Protein AF-A0A1V6HHZ8-F1 (afdb_monomer)

Nearest PDB structures (foldseek):
  6ke3-assembly4_G  TM=6.011E-01  e=6.742E+00  Homo sapiens
  3ua4-assembly1_B  TM=3.704E-01  e=5.913E+00  Caenorhabditis elegans
  7ce3-assembly1_C  TM=4.330E-01  e=9.995E+00  Homo sapiens

Sequence (117 aa):
MIGNKIYALKSYYQTVKGIIDFCNEKSIKYIILGPNRRNNSYLEPSLCKSLGLYIPSKIDKQTYVVGYEKDKTRKMNQENGIHATQDYHDLIAKKLYKTIVDNKLLRLNKCRSSYQK

Mean predicted aligned error: 8.27 Å

Radius of gyration: 17.38 Å; Cα contacts (8 Å, |Δi|>4): 91; chains: 1; bounding box: 64×27×38 Å

Structure (mmCIF, N/CA/C/O backbone):
data_AF-A0A1V6HHZ8-F1
#
_entry.id   AF-A0A1V6HHZ8-F1
#
loop_
_atom_site.group_PDB
_atom_site.id
_atom_site.type_symbol
_atom_site.label_atom_id
_atom_site.label_alt_id
_atom_site.label_comp_id
_atom_site.label_asym_id
_atom_site.label_entity_id
_atom_site.label_seq_id
_atom_site.pdbx_PDB_ins_code
_atom_site.Cartn_x
_atom_site.Cartn_y
_atom_site.Cartn_z
_atom_site.occupancy
_atom_site.B_iso_or_equiv
_atom_site.auth_seq_id
_atom_site.auth_comp_id
_atom_site.auth_asym_id
_atom_site.auth_atom_id
_atom_site.pdbx_PDB_model_num
ATOM 1 N N . MET A 1 1 ? 23.379 9.357 -6.194 1.00 53.16 1 MET A N 1
ATOM 2 C CA . MET A 1 1 ? 21.980 8.867 -6.333 1.00 53.16 1 MET A CA 1
ATOM 3 C C . MET A 1 1 ? 21.400 8.145 -5.104 1.00 53.16 1 MET A C 1
ATOM 5 O O . MET A 1 1 ? 20.184 8.170 -4.953 1.00 53.16 1 MET A O 1
ATOM 9 N N . ILE A 1 2 ? 22.200 7.535 -4.211 1.00 61.03 2 ILE A N 1
ATOM 10 C CA . ILE A 1 2 ? 21.693 6.863 -2.985 1.00 61.03 2 ILE A CA 1
ATOM 11 C C . ILE A 1 2 ? 20.960 7.841 -2.043 1.00 61.03 2 ILE A C 1
ATOM 13 O O . ILE A 1 2 ? 19.892 7.510 -1.528 1.00 61.03 2 ILE A O 1
ATOM 17 N N . GLY A 1 3 ? 21.473 9.069 -1.890 1.00 63.72 3 GLY A N 1
ATOM 18 C CA . GLY A 1 3 ? 20.837 10.121 -1.084 1.00 63.72 3 GLY A CA 1
ATOM 19 C C . GLY A 1 3 ? 19.412 10.462 -1.538 1.00 63.72 3 GLY A C 1
ATOM 20 O O . GLY A 1 3 ? 18.505 10.519 -0.711 1.00 63.72 3 GLY A O 1
ATOM 21 N N . ASN A 1 4 ? 19.181 10.562 -2.852 1.00 73.44 4 ASN A N 1
ATOM 22 C CA . ASN A 1 4 ? 17.863 10.884 -3.411 1.00 73.44 4 ASN A CA 1
ATOM 23 C C . ASN A 1 4 ? 16.835 9.780 -3.133 1.00 73.44 4 ASN A C 1
ATOM 25 O O . ASN A 1 4 ? 15.682 10.076 -2.835 1.00 73.44 4 ASN A O 1
ATOM 29 N N . LYS A 1 5 ? 17.250 8.504 -3.161 1.00 75.12 5 LYS A N 1
ATOM 30 C CA . LYS A 1 5 ? 16.372 7.375 -2.814 1.00 75.12 5 LYS A CA 1
ATOM 31 C C . LYS A 1 5 ? 15.949 7.428 -1.345 1.00 75.12 5 LYS A C 1
ATOM 33 O O . LYS A 1 5 ? 14.772 7.249 -1.042 1.00 75.12 5 LYS A O 1
ATOM 38 N N . ILE A 1 6 ? 16.895 7.663 -0.434 1.00 83.06 6 ILE A N 1
ATOM 39 C CA . ILE A 1 6 ? 16.608 7.757 1.006 1.00 83.06 6 ILE A CA 1
ATOM 40 C C . ILE A 1 6 ? 15.694 8.950 1.285 1.00 83.06 6 ILE A C 1
ATOM 42 O O . ILE A 1 6 ? 14.724 8.814 2.029 1.00 83.06 6 ILE A O 1
ATOM 46 N N . TYR A 1 7 ? 15.977 10.096 0.666 1.00 84.94 7 TYR A N 1
ATOM 47 C CA . TYR A 1 7 ? 15.145 11.286 0.783 1.00 84.94 7 TYR A CA 1
ATOM 48 C C . TYR A 1 7 ? 13.716 11.026 0.290 1.00 84.94 7 TYR A C 1
ATOM 50 O O . TYR A 1 7 ? 12.770 11.299 1.022 1.00 84.94 7 TYR A O 1
ATOM 58 N N . ALA A 1 8 ? 13.550 10.409 -0.884 1.00 81.62 8 ALA A N 1
ATOM 59 C CA . ALA A 1 8 ? 12.236 10.071 -1.431 1.00 81.62 8 ALA A CA 1
ATOM 60 C C . ALA A 1 8 ? 11.443 9.125 -0.512 1.00 81.62 8 ALA A C 1
ATOM 62 O O . ALA A 1 8 ? 10.267 9.363 -0.247 1.00 81.62 8 ALA A O 1
ATOM 63 N N . LEU A 1 9 ? 12.090 8.087 0.035 1.00 83.81 9 LEU A N 1
ATOM 64 C CA . LEU A 1 9 ? 11.456 7.171 0.992 1.00 83.81 9 LEU A CA 1
ATOM 65 C C . LEU A 1 9 ? 11.028 7.891 2.279 1.00 83.81 9 LEU A C 1
ATOM 67 O O . LEU A 1 9 ? 9.924 7.662 2.773 1.00 83.81 9 LEU A O 1
ATOM 71 N N . LYS A 1 10 ? 11.888 8.767 2.818 1.00 87.38 10 LYS A N 1
ATOM 72 C CA . LYS A 1 10 ? 11.574 9.566 4.010 1.00 87.38 10 LYS A CA 1
ATOM 73 C C . LYS A 1 10 ? 10.424 10.530 3.744 1.00 87.38 10 LYS A C 1
ATOM 75 O O . LYS A 1 10 ? 9.507 10.580 4.551 1.00 87.38 10 LYS A O 1
ATOM 80 N N . SER A 1 11 ? 10.463 11.257 2.631 1.00 88.56 11 SER A N 1
ATOM 81 C CA . SER A 1 11 ? 9.421 12.208 2.241 1.00 88.56 11 SER A CA 1
ATOM 82 C C . SER A 1 11 ? 8.069 11.506 2.103 1.00 88.56 11 SER A C 1
ATOM 84 O O . SER A 1 11 ? 7.114 11.903 2.764 1.00 88.56 11 SER A O 1
ATOM 86 N N . TYR A 1 12 ? 8.021 10.379 1.384 1.00 86.56 12 TYR A N 1
ATOM 87 C CA . TYR A 1 12 ? 6.806 9.575 1.254 1.00 86.56 12 TYR A CA 1
ATOM 88 C C . TYR A 1 12 ? 6.269 9.112 2.613 1.00 86.56 12 TYR A C 1
ATOM 90 O O . TYR A 1 12 ? 5.076 9.219 2.887 1.00 86.56 12 TYR A O 1
ATOM 98 N N . TYR A 1 13 ? 7.148 8.625 3.494 1.00 89.00 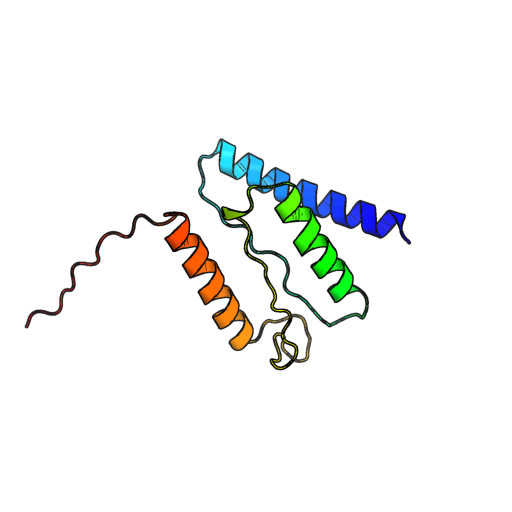13 TYR A N 1
ATOM 99 C CA . TYR A 1 13 ? 6.745 8.233 4.840 1.00 89.00 13 TYR A CA 1
ATOM 100 C C . TYR A 1 13 ? 6.193 9.403 5.654 1.00 89.00 13 TYR A C 1
ATOM 102 O O . TYR A 1 13 ? 5.180 9.226 6.318 1.00 89.00 13 TYR A O 1
ATOM 110 N N . GLN A 1 14 ? 6.813 10.583 5.597 1.00 91.62 14 GLN A N 1
ATOM 111 C CA . GLN A 1 14 ? 6.310 11.756 6.315 1.00 91.62 14 GLN A CA 1
ATOM 112 C C . GLN A 1 14 ? 4.925 12.171 5.815 1.00 91.62 14 GLN A C 1
ATOM 114 O O . GLN A 1 14 ? 4.062 12.486 6.627 1.00 91.62 14 GLN A O 1
ATOM 119 N N . THR A 1 15 ? 4.673 12.093 4.505 1.00 91.75 15 THR A N 1
ATOM 120 C CA . THR A 1 15 ? 3.337 12.332 3.945 1.00 91.75 15 THR A CA 1
ATOM 121 C C . THR A 1 15 ? 2.318 11.323 4.471 1.00 91.75 15 THR A C 1
ATOM 123 O O . THR A 1 15 ? 1.264 11.717 4.963 1.00 91.75 15 THR A O 1
ATOM 126 N N . VAL A 1 16 ? 2.635 10.024 4.418 1.00 90.69 16 VAL A N 1
ATOM 127 C CA . VAL A 1 16 ? 1.749 8.969 4.942 1.00 90.69 16 VAL A CA 1
ATOM 128 C C . VAL A 1 16 ? 1.498 9.163 6.436 1.00 90.69 16 VAL A C 1
ATOM 130 O O . VAL A 1 16 ? 0.359 9.063 6.881 1.00 90.69 16 VAL A O 1
ATOM 133 N N . LYS A 1 17 ? 2.541 9.491 7.204 1.00 92.38 17 LYS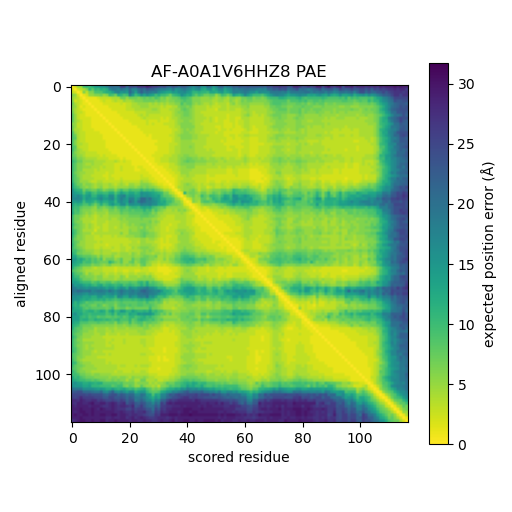 A N 1
ATOM 134 C CA . LYS A 1 17 ? 2.440 9.760 8.636 1.00 92.38 17 LYS A CA 1
ATOM 135 C C . LYS A 1 17 ? 1.529 10.954 8.922 1.00 92.38 17 LYS A C 1
ATOM 137 O O . LYS A 1 17 ? 0.655 10.829 9.764 1.00 92.38 17 LYS A O 1
ATOM 142 N N . GLY A 1 18 ? 1.669 12.063 8.195 1.00 94.25 18 GLY A N 1
ATOM 143 C CA . GLY A 1 18 ? 0.800 13.229 8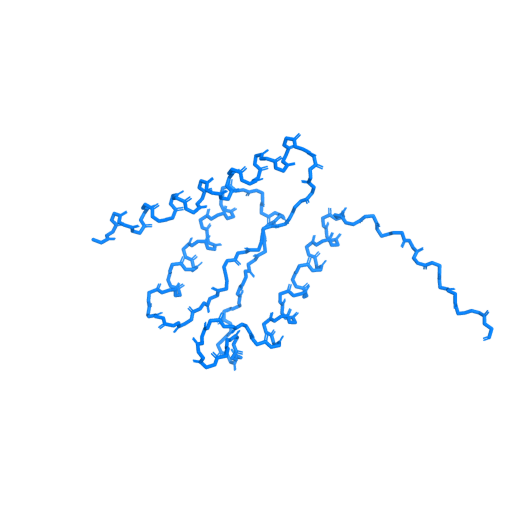.376 1.00 94.25 18 GLY A CA 1
ATOM 144 C C . GLY A 1 18 ? -0.682 12.907 8.153 1.00 94.25 18 GLY A C 1
ATOM 145 O O . GLY A 1 18 ? -1.534 13.375 8.902 1.00 94.25 18 GLY A O 1
ATOM 146 N N . ILE A 1 19 ? -0.990 12.049 7.174 1.00 93.50 19 ILE A N 1
ATOM 147 C CA . ILE A 1 19 ? -2.362 11.572 6.933 1.00 93.50 19 ILE A CA 1
ATOM 148 C C . ILE A 1 19 ? -2.840 10.672 8.081 1.00 93.50 19 ILE A C 1
ATOM 150 O O . ILE A 1 19 ? -3.963 10.832 8.548 1.00 93.50 19 ILE A O 1
ATOM 154 N N . ILE A 1 20 ? -1.996 9.748 8.555 1.00 92.38 20 ILE A N 1
ATOM 155 C CA . ILE A 1 20 ? -2.305 8.887 9.708 1.00 92.38 20 ILE A CA 1
ATOM 156 C C . ILE A 1 20 ? -2.605 9.727 10.949 1.00 92.38 20 ILE A C 1
ATOM 158 O O . ILE A 1 20 ? -3.620 9.498 11.604 1.00 92.38 20 ILE A O 1
ATOM 162 N N . ASP A 1 21 ? -1.736 10.688 11.261 1.00 94.56 21 ASP A N 1
ATOM 163 C CA . ASP A 1 21 ? -1.857 11.548 12.435 1.00 94.56 21 ASP A CA 1
ATOM 164 C C . ASP A 1 21 ? -3.174 12.336 12.370 1.00 94.56 21 ASP A C 1
ATOM 166 O O . ASP A 1 21 ? -3.941 12.327 13.333 1.00 94.56 21 ASP A O 1
ATOM 170 N N . PHE A 1 22 ? -3.505 12.900 11.202 1.00 96.25 22 PHE A N 1
ATOM 171 C CA . PHE A 1 22 ? -4.787 13.567 10.965 1.00 96.25 22 PHE A CA 1
ATOM 172 C C . PHE A 1 22 ? -5.988 12.629 11.159 1.00 96.25 22 PHE A C 1
ATOM 174 O O . PHE A 1 22 ? -6.956 12.980 11.836 1.00 96.25 22 PHE A O 1
ATOM 181 N N . CYS A 1 23 ? -5.950 11.423 10.586 1.00 93.31 23 CYS A N 1
ATOM 182 C CA . CYS A 1 23 ? -7.040 10.463 10.732 1.00 93.31 23 CYS A CA 1
ATOM 183 C C . CYS A 1 23 ? -7.226 10.029 12.191 1.00 93.31 23 CYS A C 1
ATOM 185 O O . CYS A 1 23 ? -8.362 9.958 12.655 1.00 93.31 23 CYS A O 1
ATOM 187 N N . ASN A 1 24 ? -6.136 9.787 12.921 1.00 91.50 24 ASN A N 1
ATOM 188 C CA . ASN A 1 24 ? -6.180 9.450 14.341 1.00 91.50 24 ASN A CA 1
ATOM 189 C C . ASN A 1 24 ? -6.779 10.600 15.164 1.00 91.50 24 ASN A C 1
ATOM 191 O O . ASN A 1 24 ? -7.687 10.364 15.959 1.00 91.50 24 ASN A O 1
ATOM 195 N N . GLU A 1 25 ? -6.332 11.840 14.934 1.00 96.75 25 GLU A N 1
ATOM 196 C CA . GLU A 1 25 ? -6.848 13.036 15.616 1.00 96.75 25 GLU A CA 1
ATOM 197 C C . GLU A 1 25 ? -8.359 13.201 15.400 1.00 96.75 25 GLU A C 1
ATOM 199 O O . GLU A 1 25 ? -9.106 13.503 16.329 1.00 96.75 25 GLU A O 1
ATOM 204 N N . LYS A 1 26 ? -8.834 12.957 14.174 1.00 96.44 26 LYS A N 1
ATOM 205 C CA . LYS A 1 26 ? -10.254 13.075 13.815 1.00 96.44 26 LYS A CA 1
ATOM 206 C C . LYS A 1 26 ? -11.063 11.794 14.033 1.00 96.44 26 LYS A C 1
ATOM 208 O O . LYS A 1 26 ? -12.233 11.757 13.661 1.00 96.44 26 LYS A O 1
ATOM 213 N N . SER A 1 27 ? -10.478 10.750 14.628 1.00 91.44 27 SER A N 1
ATOM 214 C CA . SER A 1 27 ? -11.124 9.438 14.815 1.00 91.44 27 SER A CA 1
ATOM 215 C C . SER A 1 27 ? -11.685 8.830 13.515 1.00 91.44 27 SER A C 1
ATOM 217 O O . SER A 1 27 ? -12.703 8.134 13.508 1.00 91.44 27 SER A O 1
ATOM 219 N N . ILE A 1 28 ? -11.015 9.087 12.392 1.00 90.50 28 ILE A N 1
ATOM 220 C CA . ILE A 1 28 ? -11.355 8.551 11.076 1.00 90.50 28 ILE A CA 1
ATOM 221 C C . ILE A 1 28 ? -10.691 7.185 10.933 1.00 90.50 28 ILE A C 1
ATOM 223 O O . ILE A 1 28 ? -9.473 7.056 11.026 1.00 90.50 28 ILE A O 1
ATOM 227 N N . LYS A 1 29 ? -11.488 6.153 10.656 1.00 89.44 29 LYS A N 1
ATOM 228 C CA . LYS A 1 29 ? -10.963 4.835 10.290 1.00 89.44 29 LYS A CA 1
ATOM 229 C C . LYS A 1 29 ? -10.345 4.887 8.895 1.00 89.44 29 LYS A C 1
ATOM 231 O O . LYS A 1 29 ? -10.959 5.420 7.974 1.00 89.44 29 LYS A O 1
ATOM 236 N N . TYR A 1 30 ? -9.182 4.273 8.723 1.00 90.25 30 TYR A N 1
ATOM 237 C CA . TYR A 1 30 ? -8.466 4.272 7.450 1.00 90.25 30 TYR A CA 1
ATOM 238 C C . TYR A 1 30 ? -7.826 2.918 7.146 1.00 90.25 30 TYR A C 1
ATOM 240 O O . TYR A 1 30 ? -7.620 2.079 8.021 1.00 90.25 30 TYR A O 1
ATOM 248 N N . ILE A 1 31 ? -7.499 2.741 5.869 1.00 92.50 31 ILE A N 1
ATOM 249 C CA . ILE A 1 31 ? -6.633 1.687 5.344 1.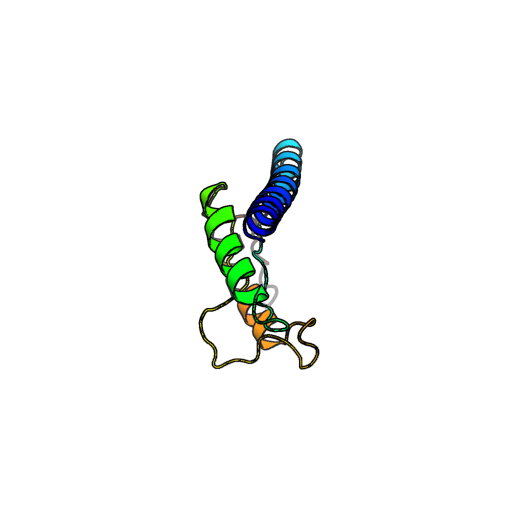00 92.50 31 ILE A CA 1
ATOM 250 C C . ILE A 1 31 ? -5.638 2.367 4.419 1.00 92.50 31 ILE A C 1
ATOM 252 O O . ILE A 1 31 ? -6.003 3.254 3.648 1.00 92.50 31 ILE A O 1
ATOM 256 N N . ILE A 1 32 ? -4.387 1.934 4.472 1.00 91.38 32 ILE A N 1
ATOM 257 C CA . ILE A 1 32 ? -3.332 2.427 3.599 1.00 91.38 32 ILE A CA 1
ATOM 258 C C . ILE A 1 32 ? -3.089 1.391 2.517 1.00 91.38 32 ILE A C 1
ATOM 260 O O . ILE A 1 32 ? -2.583 0.300 2.777 1.00 91.38 32 ILE A O 1
ATOM 264 N N . LEU A 1 33 ? -3.420 1.752 1.283 1.00 91.81 33 LEU A N 1
ATOM 265 C CA . LEU A 1 33 ? -3.037 0.9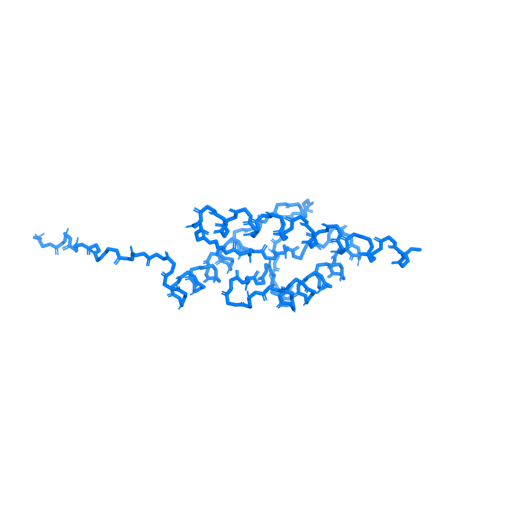85 0.110 1.00 91.81 33 LEU A CA 1
ATOM 266 C C . LEU A 1 33 ? -1.625 1.397 -0.319 1.00 91.81 33 LEU A C 1
ATOM 268 O O . LEU A 1 33 ? -1.366 2.552 -0.652 1.00 91.81 33 LEU A O 1
ATOM 272 N N . GLY A 1 34 ? -0.705 0.438 -0.307 1.00 88.75 34 GLY A N 1
ATOM 273 C CA . GLY A 1 34 ? 0.641 0.608 -0.833 1.00 88.75 34 GLY A CA 1
ATOM 274 C C . GLY A 1 34 ? 0.660 0.886 -2.340 1.00 88.75 34 GLY A C 1
ATOM 275 O O . GLY A 1 34 ? -0.340 0.690 -3.029 1.00 88.75 34 GLY A O 1
ATOM 276 N N . PRO A 1 35 ? 1.808 1.305 -2.888 1.00 84.94 35 PRO A N 1
ATOM 277 C CA . PRO A 1 35 ? 1.903 1.645 -4.300 1.00 84.94 35 PRO A CA 1
ATOM 278 C C . PRO A 1 35 ? 1.633 0.432 -5.201 1.00 84.94 35 PRO A C 1
ATOM 280 O O . PRO A 1 35 ? 2.046 -0.694 -4.897 1.00 84.94 35 PRO A O 1
ATOM 283 N N . ASN A 1 36 ? 1.007 0.690 -6.352 1.00 83.62 36 ASN A N 1
ATOM 284 C CA . ASN A 1 36 ? 1.036 -0.245 -7.471 1.00 83.62 36 ASN A CA 1
ATOM 285 C C . ASN A 1 36 ? 2.484 -0.405 -7.957 1.00 83.62 36 ASN A C 1
ATOM 287 O O . ASN A 1 36 ? 3.230 0.572 -8.041 1.00 83.62 36 ASN A O 1
ATOM 291 N N . ARG A 1 37 ? 2.875 -1.626 -8.318 1.00 76.56 37 ARG A N 1
ATOM 292 C CA . ARG A 1 37 ? 4.149 -1.890 -8.981 1.00 76.56 37 ARG A CA 1
ATOM 293 C C . ARG A 1 37 ? 4.027 -1.497 -10.453 1.00 76.56 37 ARG A C 1
ATOM 295 O O . ARG A 1 37 ? 3.801 -2.346 -11.307 1.00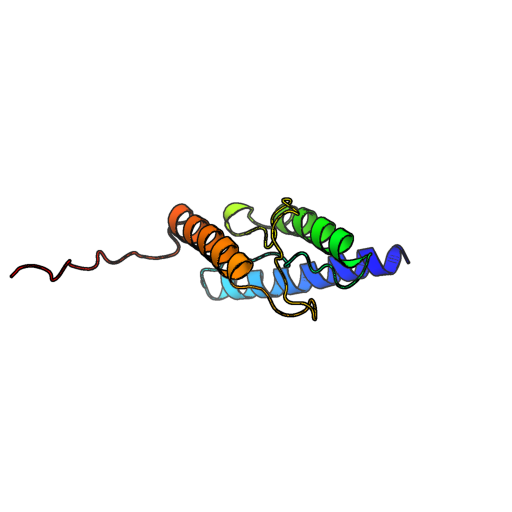 76.56 37 ARG A O 1
ATOM 302 N N . ARG A 1 38 ? 4.190 -0.204 -10.732 1.00 70.75 38 ARG A N 1
ATOM 303 C CA . ARG A 1 38 ? 4.352 0.291 -12.102 1.00 70.75 38 ARG A CA 1
ATOM 304 C C . ARG A 1 38 ? 5.675 -0.221 -12.673 1.00 70.75 38 ARG A C 1
ATOM 306 O O . ARG A 1 38 ? 6.670 -0.327 -11.952 1.00 70.75 38 ARG A O 1
ATOM 313 N N . ASN A 1 39 ? 5.657 -0.577 -13.953 1.00 65.38 39 ASN A N 1
ATOM 314 C CA . ASN A 1 39 ? 6.817 -1.093 -14.681 1.00 65.38 39 ASN A CA 1
ATOM 315 C C . ASN A 1 39 ? 7.281 -0.105 -15.767 1.00 65.38 39 ASN A C 1
ATOM 317 O O . ASN A 1 39 ? 7.949 -0.515 -16.712 1.00 65.38 39 ASN A O 1
ATOM 321 N N . ASN A 1 40 ? 6.932 1.180 -15.655 1.00 62.97 40 ASN A N 1
ATOM 322 C CA . ASN A 1 40 ? 7.201 2.172 -16.705 1.00 62.97 40 ASN A CA 1
ATOM 323 C C . ASN A 1 40 ? 8.686 2.517 -16.776 1.00 62.97 40 ASN A C 1
ATOM 325 O O . ASN A 1 40 ? 9.181 2.950 -17.811 1.00 62.97 40 ASN A O 1
ATOM 329 N N . SER A 1 41 ? 9.406 2.309 -15.673 1.00 64.56 41 SER A N 1
ATOM 330 C CA . SER A 1 41 ? 10.857 2.413 -15.625 1.00 64.56 41 SER A CA 1
ATOM 331 C C . SER A 1 41 ? 11.481 1.218 -14.907 1.00 64.56 41 SER A C 1
ATOM 333 O O . SER A 1 41 ? 10.872 0.594 -14.038 1.00 64.56 41 SER A O 1
ATOM 335 N N . TYR A 1 42 ? 12.750 0.937 -15.209 1.00 66.69 42 TYR A N 1
ATOM 336 C CA . TYR A 1 42 ? 13.529 -0.111 -14.538 1.00 66.69 42 TYR A CA 1
ATOM 337 C C . TYR A 1 42 ? 13.684 0.116 -13.019 1.00 66.69 42 TYR A C 1
ATOM 339 O O . TYR A 1 42 ? 13.899 -0.835 -12.265 1.00 66.69 42 TYR A O 1
ATOM 347 N N . LEU A 1 43 ? 13.566 1.364 -12.547 1.00 72.62 43 LEU A N 1
ATOM 348 C CA . LEU A 1 43 ? 13.788 1.736 -11.145 1.00 72.62 43 LEU A CA 1
ATOM 349 C C . LEU A 1 43 ? 12.516 1.687 -10.288 1.00 72.62 43 LEU A C 1
ATOM 351 O O . LEU A 1 43 ? 12.592 1.370 -9.095 1.00 72.62 43 LEU A O 1
ATOM 355 N N . GLU A 1 44 ? 11.353 1.964 -10.878 1.00 74.31 44 GLU A N 1
ATOM 356 C CA . GLU A 1 44 ? 10.056 2.002 -10.189 1.00 74.31 44 GLU A CA 1
ATOM 357 C C . GLU A 1 44 ? 9.733 0.718 -9.406 1.00 74.31 44 GLU A C 1
ATOM 359 O O . GLU A 1 44 ? 9.377 0.824 -8.227 1.00 74.31 44 GLU A O 1
ATOM 364 N N . PRO A 1 45 ? 9.933 -0.498 -9.955 1.00 77.12 45 PRO A N 1
ATOM 365 C CA . PRO A 1 45 ? 9.699 -1.735 -9.216 1.00 77.12 45 PRO A CA 1
ATOM 366 C C . PRO A 1 45 ? 10.523 -1.848 -7.929 1.00 77.12 45 PRO A C 1
ATOM 368 O O . PRO A 1 45 ? 10.032 -2.331 -6.906 1.00 77.12 45 PRO A O 1
ATOM 371 N N . SER A 1 46 ? 11.780 -1.399 -7.966 1.00 80.50 46 SER A N 1
ATOM 372 C CA . SER A 1 46 ? 12.690 -1.439 -6.816 1.00 80.50 46 SER A CA 1
ATOM 373 C C . SER A 1 46 ? 12.276 -0.432 -5.743 1.00 80.50 46 SER A C 1
ATOM 375 O O . SER A 1 46 ? 12.313 -0.735 -4.543 1.00 80.50 46 SER A O 1
ATOM 377 N N . LEU A 1 47 ? 11.822 0.751 -6.161 1.00 79.44 47 LEU A N 1
ATOM 378 C CA . LEU A 1 47 ? 11.303 1.770 -5.256 1.00 79.44 47 LEU A CA 1
ATOM 379 C C . LEU A 1 47 ? 9.990 1.319 -4.604 1.00 79.44 47 LEU A C 1
ATOM 381 O O . LEU A 1 47 ? 9.885 1.368 -3.382 1.00 79.44 47 LEU A O 1
ATOM 385 N N . CYS A 1 48 ? 9.043 0.785 -5.381 1.00 80.69 48 CYS A N 1
ATOM 386 C CA . CYS A 1 48 ? 7.774 0.255 -4.872 1.00 80.69 48 CYS A CA 1
ATOM 387 C C . CYS A 1 48 ? 7.993 -0.896 -3.886 1.00 80.69 48 CYS A C 1
ATOM 389 O O . CYS A 1 48 ? 7.356 -0.946 -2.835 1.00 80.69 48 CYS A O 1
ATOM 391 N N . LYS A 1 49 ? 8.948 -1.792 -4.172 1.00 82.81 49 LYS A N 1
ATOM 392 C CA . LYS A 1 49 ? 9.348 -2.850 -3.235 1.00 82.81 49 LYS A CA 1
ATOM 393 C C . LYS A 1 49 ? 9.921 -2.265 -1.943 1.00 82.81 49 LYS A C 1
ATOM 395 O O . LYS A 1 49 ? 9.572 -2.728 -0.863 1.00 82.81 49 LYS A O 1
ATOM 400 N N . SER A 1 50 ? 10.781 -1.251 -2.053 1.00 85.12 50 SER A N 1
ATOM 401 C CA . SER A 1 50 ? 11.386 -0.587 -0.892 1.00 85.12 50 SER A CA 1
ATOM 402 C C . SER A 1 50 ? 10.313 0.091 -0.027 1.00 85.12 50 SER A C 1
ATOM 404 O O . SER A 1 50 ? 10.309 -0.089 1.186 1.00 85.12 50 SER A O 1
ATOM 406 N N . LEU A 1 51 ? 9.355 0.790 -0.646 1.00 82.81 51 LEU A N 1
ATOM 407 C CA . LEU A 1 51 ? 8.204 1.406 0.025 1.00 82.81 51 LEU A CA 1
ATOM 408 C C . LEU A 1 51 ? 7.298 0.367 0.696 1.00 82.81 51 LEU A C 1
ATOM 410 O O . LEU A 1 51 ? 6.937 0.531 1.859 1.00 82.81 51 LEU A O 1
ATOM 414 N N . GLY A 1 52 ? 6.994 -0.726 -0.009 1.00 83.69 52 GLY A N 1
ATOM 415 C CA . GLY A 1 52 ? 6.165 -1.824 0.490 1.00 83.69 52 GLY A CA 1
ATOM 416 C C . GLY A 1 52 ? 6.760 -2.593 1.670 1.00 83.69 52 GLY A C 1
ATOM 417 O O . GLY A 1 52 ? 6.035 -3.319 2.337 1.00 83.69 52 GLY A O 1
ATOM 418 N N . LEU A 1 53 ? 8.058 -2.437 1.943 1.00 86.06 53 LEU A N 1
ATOM 419 C CA . LEU A 1 53 ? 8.712 -2.966 3.143 1.00 86.06 53 LEU A CA 1
ATOM 420 C C . LEU A 1 53 ? 8.863 -1.888 4.219 1.00 86.06 53 LEU A C 1
ATOM 422 O O . LEU A 1 53 ? 8.642 -2.150 5.398 1.00 86.06 53 LEU A O 1
ATOM 426 N N . TYR A 1 54 ? 9.233 -0.673 3.813 1.00 87.00 54 TYR A N 1
ATOM 427 C CA . TYR A 1 54 ? 9.558 0.412 4.730 1.00 87.00 54 TYR A CA 1
ATOM 428 C C . TYR A 1 54 ? 8.331 0.918 5.489 1.00 87.00 54 TYR A C 1
ATOM 430 O O . TYR A 1 54 ? 8.369 1.012 6.713 1.00 87.00 54 TYR A O 1
ATOM 438 N N . ILE A 1 55 ? 7.228 1.195 4.792 1.00 86.88 55 ILE A N 1
ATOM 439 C CA . ILE A 1 55 ? 6.024 1.769 5.406 1.00 86.88 55 ILE A CA 1
ATOM 440 C C . ILE A 1 55 ? 5.393 0.834 6.443 1.00 86.88 55 ILE A C 1
ATOM 442 O O . ILE A 1 55 ? 5.310 1.251 7.596 1.00 86.88 55 ILE A O 1
ATOM 446 N N . PRO A 1 56 ? 5.044 -0.432 6.134 1.00 87.25 56 PRO A N 1
ATOM 447 C CA . PRO A 1 56 ? 4.451 -1.331 7.130 1.00 87.25 56 PRO A CA 1
ATOM 448 C C . PRO A 1 56 ? 5.396 -1.696 8.285 1.00 87.25 56 PRO A C 1
ATOM 450 O O . PRO A 1 56 ? 4.955 -2.278 9.269 1.00 87.25 56 PRO A O 1
ATOM 453 N N . SER A 1 57 ? 6.695 -1.378 8.200 1.00 86.94 57 SER A N 1
ATOM 454 C CA . SER A 1 57 ? 7.612 -1.503 9.344 1.00 86.94 57 SER A CA 1
ATOM 455 C C . SER A 1 57 ? 7.472 -0.367 10.369 1.00 86.94 57 SER A C 1
ATOM 457 O O . SER A 1 57 ? 8.000 -0.473 11.473 1.00 86.94 57 SER A O 1
ATOM 459 N N . LYS A 1 58 ? 6.796 0.728 10.001 1.00 86.56 58 LYS A N 1
ATOM 460 C CA . LYS A 1 58 ? 6.674 1.967 10.784 1.00 86.56 58 LYS A CA 1
ATOM 461 C C . LYS A 1 58 ? 5.247 2.285 11.227 1.00 86.56 58 LYS A C 1
ATOM 463 O O . LYS A 1 58 ? 5.062 3.220 11.997 1.00 86.56 58 LYS A O 1
ATOM 468 N N . ILE A 1 59 ? 4.265 1.542 10.731 1.00 85.62 59 ILE A N 1
ATOM 469 C CA . ILE A 1 59 ? 2.840 1.727 11.023 1.00 85.62 59 ILE A CA 1
ATOM 470 C C . ILE A 1 59 ? 2.234 0.391 11.451 1.00 85.62 59 ILE A C 1
ATOM 472 O O . ILE A 1 59 ? 2.870 -0.655 11.296 1.00 85.62 59 ILE A O 1
ATOM 476 N N . ASP A 1 60 ? 1.001 0.411 11.952 1.00 81.88 60 ASP A N 1
ATOM 477 C CA . ASP A 1 60 ? 0.278 -0.825 12.236 1.00 81.88 60 ASP A CA 1
ATOM 478 C C . ASP A 1 60 ? 0.091 -1.649 10.952 1.00 81.88 60 ASP A C 1
ATOM 480 O O . ASP A 1 60 ? -0.542 -1.216 9.986 1.00 81.88 60 ASP A O 1
ATOM 484 N N . LYS A 1 61 ? 0.641 -2.866 10.949 1.00 78.50 61 LYS A N 1
ATOM 485 C CA . LYS A 1 61 ? 0.591 -3.780 9.805 1.00 78.50 61 LYS A CA 1
ATOM 486 C C . LYS A 1 61 ? -0.836 -4.160 9.426 1.00 78.50 61 LYS A C 1
ATOM 488 O O . LYS A 1 61 ? -1.063 -4.494 8.268 1.00 78.50 61 LYS A O 1
ATOM 493 N N . GLN A 1 62 ? -1.780 -4.113 10.366 1.00 78.38 62 GLN A N 1
ATOM 494 C CA . GLN A 1 62 ? -3.161 -4.522 10.109 1.00 78.38 62 GLN A CA 1
ATOM 495 C C . GLN A 1 62 ? -3.911 -3.540 9.198 1.00 78.38 62 GLN A C 1
ATOM 497 O O . GLN A 1 62 ? -4.849 -3.942 8.509 1.00 78.38 62 GLN A O 1
ATOM 502 N N . THR A 1 63 ? -3.463 -2.282 9.129 1.00 84.19 63 THR A N 1
ATOM 503 C CA . THR A 1 63 ? -4.073 -1.233 8.295 1.00 84.19 63 THR A CA 1
ATOM 504 C C . THR A 1 63 ? -3.386 -1.064 6.940 1.00 84.19 63 THR A C 1
ATOM 506 O O . THR A 1 63 ? -3.863 -0.294 6.108 1.00 84.19 63 THR A O 1
ATOM 509 N N . TYR A 1 64 ? -2.290 -1.786 6.678 1.00 90.38 64 TYR A N 1
ATOM 510 C CA . TYR A 1 64 ? -1.538 -1.682 5.429 1.00 90.38 64 TYR A CA 1
ATOM 511 C C . TYR A 1 64 ? -1.867 -2.814 4.453 1.00 90.38 64 TYR A C 1
ATOM 513 O O . TYR A 1 64 ? -1.702 -3.995 4.755 1.00 90.38 64 TYR A O 1
ATOM 521 N N . VAL A 1 65 ? -2.242 -2.452 3.228 1.00 91.50 65 VAL A N 1
ATOM 522 C CA . VAL A 1 65 ? -2.504 -3.385 2.130 1.00 91.50 65 VAL A CA 1
ATOM 523 C C . VAL A 1 65 ? -1.432 -3.240 1.064 1.00 91.50 65 VAL A C 1
ATOM 525 O O . VAL A 1 65 ? -1.238 -2.172 0.491 1.00 91.50 65 VAL A O 1
ATOM 528 N N . VAL A 1 66 ? -0.744 -4.336 0.741 1.00 89.00 66 VAL A N 1
ATOM 529 C CA . VAL A 1 66 ? 0.259 -4.341 -0.332 1.00 89.00 66 VAL A CA 1
ATOM 530 C C . VAL A 1 66 ? -0.430 -4.170 -1.689 1.00 89.00 66 VAL A C 1
ATOM 532 O O . VAL A 1 66 ? -1.138 -5.068 -2.158 1.00 89.00 66 VAL A O 1
ATOM 535 N N . GLY A 1 67 ? -0.166 -3.037 -2.341 1.00 88.38 67 GLY A N 1
ATOM 536 C CA . GLY A 1 67 ? -0.789 -2.625 -3.602 1.00 88.38 67 GLY A CA 1
ATOM 537 C C . GLY A 1 67 ? -0.292 -3.328 -4.862 1.00 88.38 67 GLY A C 1
ATOM 538 O O . GLY A 1 67 ? -0.586 -2.862 -5.955 1.00 88.38 67 GLY A O 1
ATOM 539 N N . TYR A 1 68 ? 0.454 -4.426 -4.741 1.00 82.38 68 TYR A N 1
ATOM 540 C CA . TYR A 1 68 ? 0.909 -5.235 -5.872 1.00 82.38 68 TYR A CA 1
ATOM 541 C C . TYR A 1 68 ? 0.967 -6.722 -5.508 1.00 82.38 68 TYR A C 1
ATOM 543 O O . TYR A 1 68 ? 0.884 -7.101 -4.337 1.00 82.38 68 TYR A O 1
ATOM 551 N N . GLU A 1 69 ? 1.113 -7.575 -6.516 1.00 79.56 69 GLU A N 1
ATOM 552 C CA . GLU A 1 69 ? 1.399 -9.001 -6.358 1.00 79.56 69 GLU A CA 1
ATOM 553 C C . GLU A 1 69 ? 2.722 -9.341 -7.051 1.00 79.56 69 GLU A C 1
ATOM 555 O O . GLU A 1 69 ? 3.171 -8.634 -7.957 1.00 79.56 69 GLU A O 1
ATOM 560 N N . LYS A 1 70 ? 3.426 -10.360 -6.548 1.00 68.50 70 LYS A N 1
ATOM 561 C CA . LYS A 1 70 ? 4.728 -10.753 -7.111 1.00 68.50 70 LYS A CA 1
ATOM 562 C C . LYS A 1 70 ? 4.582 -11.506 -8.430 1.00 68.50 70 LYS A C 1
ATOM 564 O O . LYS A 1 70 ? 5.563 -11.562 -9.173 1.00 68.50 70 LYS A O 1
ATOM 569 N N . ASP A 1 71 ? 3.405 -12.072 -8.682 1.00 66.62 71 ASP A N 1
ATOM 570 C CA . ASP A 1 71 ? 3.123 -12.823 -9.892 1.00 66.62 71 ASP A CA 1
ATOM 571 C C . ASP A 1 71 ? 3.197 -11.902 -11.117 1.00 66.62 71 ASP A C 1
ATOM 573 O O . ASP A 1 71 ? 2.595 -10.829 -11.155 1.00 66.62 71 ASP A O 1
ATOM 577 N N . LYS A 1 72 ? 4.018 -12.302 -12.089 1.00 63.81 72 LYS A N 1
ATOM 578 C CA . LYS A 1 72 ? 4.298 -11.545 -13.315 1.00 63.81 72 LYS A CA 1
ATOM 579 C C . LYS A 1 72 ? 3.406 -11.970 -14.478 1.00 63.81 72 LYS A C 1
ATOM 581 O O . LYS A 1 72 ? 3.518 -11.390 -15.551 1.00 63.81 72 LYS A O 1
ATOM 586 N N . THR A 1 73 ? 2.575 -12.994 -14.291 1.00 66.56 73 THR A N 1
ATOM 587 C CA . THR A 1 73 ? 1.779 -13.582 -15.375 1.00 66.56 73 THR A CA 1
ATOM 588 C C . THR A 1 73 ? 0.642 -12.675 -15.843 1.00 66.56 73 THR A C 1
ATOM 590 O O . THR A 1 73 ? 0.220 -12.780 -16.990 1.00 66.56 73 THR A O 1
ATOM 593 N N . ARG A 1 74 ? 0.171 -11.748 -14.996 1.00 72.06 74 ARG A N 1
ATOM 594 C CA . ARG A 1 74 ? -0.949 -10.847 -15.309 1.00 72.06 74 ARG A CA 1
ATOM 595 C C . ARG A 1 74 ? -0.477 -9.427 -15.605 1.00 72.06 74 ARG A C 1
ATOM 597 O O . ARG A 1 74 ? 0.352 -8.863 -14.887 1.00 72.06 74 ARG A O 1
ATOM 604 N N . LYS A 1 75 ? -1.047 -8.822 -16.649 1.00 76.00 75 LYS A N 1
ATOM 605 C CA . LYS A 1 75 ? -0.786 -7.428 -17.026 1.00 76.00 75 LYS A CA 1
ATOM 606 C C . LYS A 1 75 ? -1.574 -6.513 -16.075 1.00 76.00 75 LYS A C 1
ATOM 608 O O . LYS A 1 75 ? -2.775 -6.329 -16.230 1.00 76.00 75 LYS A O 1
ATOM 613 N N . MET A 1 76 ? -0.900 -5.962 -15.064 1.00 84.19 76 MET A N 1
ATOM 614 C CA . MET A 1 76 ? -1.528 -5.135 -14.010 1.00 84.19 76 MET A CA 1
ATOM 615 C C . MET A 1 76 ? -1.736 -3.665 -14.407 1.00 84.19 76 MET A C 1
ATOM 617 O O . MET A 1 76 ? -2.410 -2.908 -13.705 1.00 84.19 76 MET A O 1
ATOM 621 N N . ASN A 1 77 ? -1.144 -3.246 -15.524 1.00 84.50 77 ASN A N 1
ATOM 622 C CA . ASN A 1 77 ? -1.246 -1.894 -16.052 1.00 84.50 77 ASN A CA 1
ATOM 623 C C . ASN A 1 77 ? -1.561 -1.935 -17.548 1.00 84.50 77 ASN A C 1
ATOM 625 O O . ASN A 1 77 ? -1.163 -2.864 -18.252 1.00 84.50 77 ASN A O 1
ATOM 629 N N . GLN A 1 78 ? -2.271 -0.919 -18.031 1.00 83.50 78 GLN A N 1
ATOM 630 C CA . GLN A 1 78 ? -2.465 -0.693 -19.462 1.00 83.50 78 GLN A CA 1
ATOM 631 C C . GLN A 1 78 ? -1.119 -0.422 -20.156 1.00 83.50 78 GLN A C 1
ATOM 633 O O . GLN A 1 78 ? -0.083 -0.302 -19.508 1.00 83.50 78 GLN A O 1
ATOM 638 N N . GLU A 1 79 ? -1.109 -0.319 -21.484 1.00 80.25 79 GLU A N 1
ATOM 639 C CA . GLU A 1 79 ? 0.131 -0.163 -22.266 1.00 80.25 79 GLU A CA 1
ATOM 640 C C . GLU A 1 79 ? 0.882 1.133 -21.988 1.00 80.25 79 GLU A C 1
ATOM 642 O O . GLU A 1 79 ? 2.109 1.144 -21.999 1.00 80.25 79 GLU A O 1
ATOM 647 N N . ASN A 1 80 ? 0.164 2.199 -21.634 1.00 75.31 80 ASN A N 1
ATOM 648 C CA . ASN A 1 80 ? 0.786 3.435 -21.165 1.00 75.31 80 ASN A CA 1
ATOM 649 C C . ASN A 1 80 ? 1.410 3.300 -19.762 1.00 75.31 80 ASN A C 1
ATOM 651 O O . ASN A 1 80 ? 2.077 4.217 -19.286 1.00 75.31 80 ASN A O 1
ATOM 655 N N . GLY A 1 81 ? 1.150 2.184 -19.074 1.00 71.38 81 GLY A N 1
ATOM 656 C CA . GLY A 1 81 ? 1.726 1.827 -17.789 1.00 71.38 81 GLY A CA 1
ATOM 657 C C . GLY A 1 81 ? 1.265 2.682 -16.596 1.00 71.38 81 GLY A C 1
ATOM 658 O O . GLY A 1 81 ? 1.654 2.447 -15.452 1.00 71.38 81 GLY A O 1
ATOM 659 N N . ILE A 1 82 ? 0.415 3.681 -16.837 1.00 72.38 82 ILE A N 1
ATOM 660 C CA . ILE A 1 82 ? -0.085 4.616 -15.822 1.00 72.38 82 ILE A CA 1
ATOM 661 C C . ILE A 1 82 ? -1.386 4.088 -15.218 1.00 72.38 82 ILE A C 1
ATOM 663 O O . ILE A 1 82 ? -1.545 4.089 -13.991 1.00 72.38 82 ILE A O 1
ATOM 667 N N . HIS A 1 83 ? -2.302 3.621 -16.068 1.00 83.50 83 HIS A N 1
ATOM 668 C CA . HIS A 1 83 ? -3.610 3.138 -15.638 1.00 83.50 83 HIS A CA 1
ATOM 669 C C . HIS A 1 83 ? -3.562 1.665 -15.256 1.00 83.50 83 HIS A C 1
ATOM 671 O O . HIS A 1 83 ? -2.847 0.865 -15.863 1.00 83.50 83 HIS A O 1
ATOM 677 N N . ALA A 1 84 ? -4.324 1.318 -14.226 1.00 87.00 84 ALA A N 1
ATOM 678 C CA . ALA A 1 84 ? -4.535 -0.058 -13.816 1.00 87.00 84 ALA A CA 1
ATOM 679 C C . ALA A 1 84 ? -5.479 -0.781 -14.789 1.00 87.00 84 ALA A C 1
ATOM 681 O O . ALA A 1 84 ? -6.341 -0.163 -15.413 1.00 87.00 84 ALA A O 1
ATOM 682 N N . THR A 1 85 ? -5.307 -2.093 -14.924 1.00 89.81 85 THR A N 1
ATOM 683 C CA . THR A 1 85 ? -6.257 -2.964 -15.631 1.00 89.81 85 THR A CA 1
ATOM 684 C C . THR A 1 85 ? -7.401 -3.391 -14.713 1.00 89.81 85 THR A C 1
ATOM 686 O O . THR A 1 85 ? -7.320 -3.229 -13.492 1.00 89.81 85 THR A O 1
ATOM 689 N N . GLN A 1 86 ? -8.456 -3.982 -15.284 1.00 90.69 86 GLN A N 1
ATOM 690 C CA . GLN A 1 86 ? -9.532 -4.589 -14.493 1.00 90.69 86 GLN A CA 1
ATOM 691 C C . GLN A 1 86 ? -8.983 -5.645 -13.521 1.00 90.69 86 GLN A C 1
ATOM 693 O O . GLN A 1 86 ? -9.307 -5.603 -12.339 1.00 90.69 86 GLN A O 1
ATOM 698 N N . ASP A 1 87 ? -8.053 -6.492 -13.977 1.00 88.81 87 ASP A N 1
ATOM 699 C CA . ASP A 1 87 ? -7.390 -7.500 -13.138 1.00 88.81 87 ASP A CA 1
ATOM 700 C C . ASP A 1 87 ? -6.743 -6.898 -11.884 1.00 88.81 87 ASP A C 1
ATOM 702 O O . ASP A 1 87 ? -6.808 -7.474 -10.794 1.00 88.81 87 ASP A O 1
ATOM 706 N N . TYR A 1 88 ? -6.114 -5.727 -12.022 1.00 90.25 88 TYR A N 1
ATOM 707 C CA . TYR A 1 88 ? -5.543 -5.016 -10.885 1.00 90.25 88 TYR A CA 1
ATOM 708 C C . TYR A 1 88 ? -6.631 -4.526 -9.931 1.00 90.25 88 TYR A C 1
ATOM 710 O O . TYR A 1 88 ? -6.506 -4.696 -8.716 1.00 90.25 88 TYR A O 1
ATOM 718 N N . HIS A 1 89 ? -7.693 -3.920 -10.463 1.00 92.19 89 HIS A N 1
ATOM 719 C CA . HIS A 1 89 ? -8.805 -3.444 -9.648 1.00 92.19 89 HIS A CA 1
ATOM 720 C C . HIS A 1 89 ? -9.465 -4.590 -8.876 1.00 92.19 89 HIS A C 1
ATOM 722 O O . HIS A 1 89 ? -9.658 -4.450 -7.669 1.00 92.19 89 HIS A O 1
ATOM 728 N N . ASP A 1 90 ? -9.697 -5.737 -9.511 1.00 92.38 90 ASP A N 1
ATOM 729 C CA . ASP A 1 90 ? -10.274 -6.923 -8.870 1.00 92.38 90 ASP A CA 1
ATOM 730 C C . ASP A 1 90 ? -9.362 -7.470 -7.762 1.00 92.38 90 ASP A C 1
ATOM 732 O O . ASP A 1 90 ? -9.810 -7.762 -6.646 1.00 92.38 90 ASP A O 1
ATOM 736 N N . LEU A 1 91 ? -8.053 -7.546 -8.028 1.00 91.19 91 LEU A N 1
ATOM 737 C CA . LEU A 1 91 ? -7.052 -7.960 -7.046 1.00 91.19 91 LEU A CA 1
ATOM 738 C C . LEU A 1 91 ? -7.045 -7.041 -5.817 1.00 91.19 91 LEU A C 1
ATOM 740 O O . LEU A 1 91 ? -7.050 -7.515 -4.675 1.00 91.19 91 LEU A O 1
ATOM 744 N N . ILE A 1 92 ? -6.995 -5.725 -6.032 1.00 92.88 92 ILE A N 1
ATOM 745 C CA . ILE A 1 92 ? -6.944 -4.749 -4.941 1.00 92.88 92 ILE A CA 1
ATOM 746 C C . ILE A 1 92 ? -8.271 -4.693 -4.191 1.00 92.88 92 ILE A C 1
ATOM 748 O O . ILE A 1 92 ? -8.249 -4.659 -2.961 1.00 92.88 92 ILE A O 1
ATOM 752 N N . ALA A 1 93 ? -9.408 -4.768 -4.885 1.00 93.94 93 ALA A N 1
ATOM 753 C CA . ALA A 1 93 ? -10.725 -4.820 -4.261 1.00 93.94 93 ALA A CA 1
ATOM 754 C C . ALA A 1 93 ? -10.831 -6.012 -3.302 1.00 93.94 93 ALA A C 1
ATOM 756 O O . ALA A 1 93 ? -11.213 -5.840 -2.144 1.00 93.94 93 ALA A O 1
ATOM 757 N N . LYS A 1 94 ? -10.389 -7.202 -3.731 1.00 93.38 94 LYS A N 1
ATOM 758 C CA . LYS A 1 94 ? -10.356 -8.404 -2.884 1.00 93.38 94 LYS A CA 1
ATOM 759 C C . LYS A 1 94 ? -9.487 -8.214 -1.638 1.00 93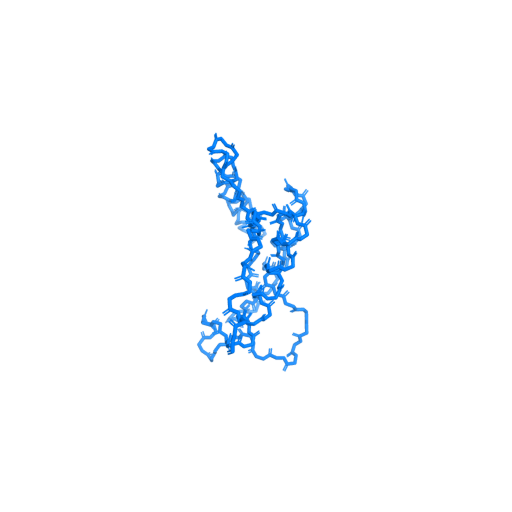.38 94 LYS A C 1
ATOM 761 O O . LYS A 1 94 ? -9.898 -8.585 -0.537 1.00 93.38 94 LYS A O 1
ATOM 766 N N . 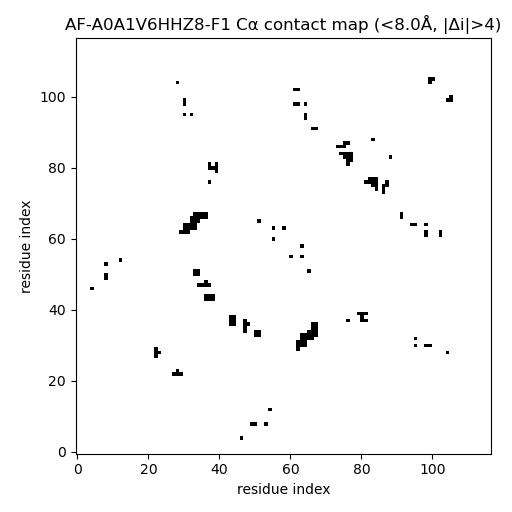LYS A 1 95 ? -8.291 -7.637 -1.792 1.00 92.94 95 LYS A N 1
ATOM 767 C CA . LYS A 1 95 ? -7.372 -7.379 -0.670 1.00 92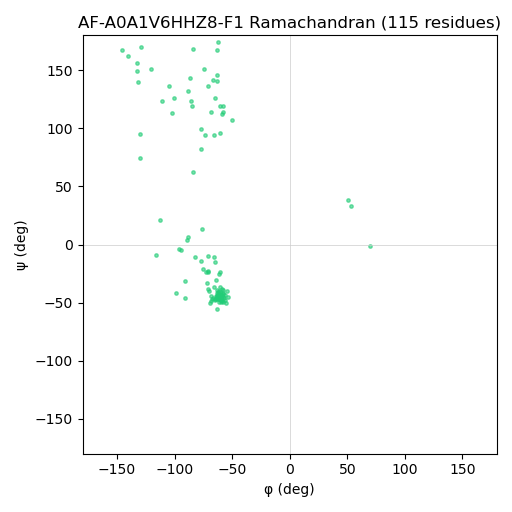.94 95 LYS A CA 1
ATOM 768 C C . LYS A 1 95 ? -7.942 -6.362 0.317 1.00 92.94 95 LYS A C 1
ATOM 770 O O . LYS A 1 95 ? -7.935 -6.620 1.516 1.00 92.94 95 LYS A O 1
ATOM 775 N N . LEU A 1 96 ? -8.462 -5.242 -0.184 1.00 93.31 96 LEU A N 1
ATOM 776 C CA . LEU A 1 96 ? -9.080 -4.203 0.637 1.00 93.31 96 LEU A CA 1
ATOM 777 C C . LEU A 1 96 ? -10.293 -4.748 1.387 1.00 93.31 96 LEU A C 1
ATOM 779 O O . LEU A 1 96 ? -10.383 -4.559 2.594 1.00 93.31 96 LEU A O 1
ATOM 783 N N . TYR A 1 97 ? -11.184 -5.471 0.704 1.00 92.44 97 TYR A N 1
ATOM 784 C CA . TYR A 1 97 ? -12.357 -6.080 1.328 1.00 92.44 97 TYR A CA 1
ATOM 785 C C . TYR A 1 97 ? -11.967 -7.002 2.485 1.00 92.44 97 TYR A C 1
ATOM 787 O O . TYR A 1 97 ? -12.503 -6.867 3.584 1.00 92.44 97 TYR A O 1
ATOM 795 N N . LYS A 1 98 ? -10.978 -7.881 2.271 1.00 90.69 98 LYS A N 1
ATOM 796 C CA . LYS A 1 98 ? -10.449 -8.747 3.330 1.00 90.69 98 LYS A CA 1
ATOM 797 C C . LYS A 1 98 ? -9.973 -7.930 4.533 1.00 90.69 98 LYS A C 1
ATOM 799 O O . LYS A 1 98 ? -10.396 -8.200 5.650 1.00 90.69 98 LYS A O 1
ATOM 804 N N . THR A 1 99 ? -9.152 -6.905 4.311 1.00 91.06 99 THR A N 1
ATOM 805 C CA . THR A 1 99 ? -8.648 -6.043 5.389 1.00 91.06 99 THR A CA 1
ATOM 806 C C . THR A 1 99 ? -9.773 -5.305 6.112 1.00 91.06 99 THR A C 1
ATOM 808 O O . THR A 1 99 ? -9.746 -5.221 7.336 1.00 91.06 99 THR A O 1
ATOM 811 N N . ILE A 1 100 ? -10.780 -4.806 5.392 1.00 89.81 100 ILE A N 1
ATOM 812 C CA . ILE A 1 100 ? -11.950 -4.134 5.971 1.00 89.81 100 ILE A CA 1
ATOM 813 C C . ILE A 1 100 ? -12.716 -5.065 6.915 1.00 89.81 100 ILE A C 1
ATOM 815 O O . ILE A 1 100 ? -13.082 -4.651 8.019 1.00 89.81 100 ILE A O 1
ATOM 819 N N . VAL A 1 101 ? -12.970 -6.300 6.473 1.00 88.94 101 VAL A N 1
ATOM 820 C CA . VAL A 1 101 ? -13.716 -7.309 7.234 1.00 88.94 101 VAL A CA 1
ATOM 821 C C . VAL A 1 101 ? -12.914 -7.776 8.446 1.00 88.94 101 VAL A C 1
ATOM 823 O O . VAL A 1 101 ? -13.430 -7.720 9.562 1.00 88.94 101 VAL A O 1
ATOM 826 N N . ASP A 1 102 ? -11.649 -8.156 8.249 1.00 87.69 102 ASP A N 1
ATOM 827 C CA . ASP A 1 102 ? -10.775 -8.678 9.307 1.00 87.69 102 ASP A CA 1
ATOM 828 C C . ASP A 1 102 ? -10.572 -7.638 10.429 1.00 87.69 102 ASP A C 1
ATOM 830 O O . ASP A 1 102 ? -10.590 -7.980 11.611 1.00 87.69 102 ASP A O 1
ATOM 834 N N . ASN A 1 103 ? -10.482 -6.349 10.076 1.00 83.88 103 ASN A N 1
ATOM 835 C CA . ASN A 1 103 ? -10.332 -5.243 11.031 1.00 83.88 103 ASN A CA 1
ATOM 836 C C . ASN A 1 103 ? -11.666 -4.658 11.535 1.00 83.88 103 ASN A C 1
ATOM 838 O O . ASN A 1 103 ? -11.668 -3.664 12.263 1.00 83.88 103 ASN A O 1
ATOM 842 N N . LYS A 1 104 ? -12.819 -5.222 11.141 1.00 83.06 104 LYS A N 1
ATOM 843 C CA . LYS A 1 104 ? -14.160 -4.730 11.526 1.00 83.06 104 LYS A CA 1
ATOM 844 C C . LYS A 1 104 ? -14.334 -3.222 11.276 1.00 83.06 104 LYS A C 1
ATOM 846 O O . LYS A 1 104 ? -14.925 -2.484 12.077 1.00 83.06 104 LYS A O 1
ATOM 851 N N . LEU A 1 105 ? -13.782 -2.729 10.164 1.00 78.88 105 LEU A N 1
ATOM 852 C CA . LEU A 1 105 ? -13.814 -1.298 9.852 1.00 78.88 105 LEU A CA 1
ATOM 853 C C . LEU A 1 105 ? -15.222 -0.849 9.462 1.00 78.88 105 LEU A C 1
ATOM 855 O O . LEU A 1 105 ? -15.637 0.245 9.850 1.00 78.88 105 LEU A O 1
ATOM 859 N N . LEU A 1 106 ? -15.987 -1.730 8.819 1.00 72.88 106 LEU A N 1
ATOM 860 C CA . LEU A 1 106 ? -17.413 -1.545 8.583 1.00 72.88 106 LEU A CA 1
ATOM 861 C C . LEU A 1 106 ? -18.230 -2.098 9.754 1.00 72.88 106 LEU A C 1
ATOM 863 O O . LEU A 1 106 ? -18.071 -3.252 10.153 1.00 72.88 106 LEU A O 1
ATOM 867 N N . ARG A 1 107 ? -19.190 -1.306 10.243 1.00 61.97 107 ARG A N 1
ATOM 868 C CA . ARG A 1 107 ? -20.387 -1.885 10.857 1.00 61.97 107 ARG A CA 1
ATOM 869 C C . ARG A 1 107 ? -21.223 -2.428 9.706 1.00 61.97 107 ARG A C 1
ATOM 871 O O . ARG A 1 107 ? -21.950 -1.675 9.066 1.00 61.97 107 ARG A O 1
ATOM 878 N N . LEU A 1 108 ? -21.068 -3.712 9.393 1.00 54.66 108 LEU A N 1
ATOM 879 C CA . LEU A 1 108 ? -21.990 -4.383 8.486 1.00 54.66 108 LEU A CA 1
ATOM 880 C C . LEU A 1 108 ? -23.350 -4.426 9.186 1.00 54.66 108 LEU A C 1
ATOM 882 O O . LEU A 1 108 ? -23.623 -5.316 9.990 1.00 54.66 108 LEU A O 1
ATOM 886 N N . ASN A 1 109 ? -24.199 -3.435 8.913 1.00 52.00 109 ASN A N 1
ATOM 887 C CA . ASN A 1 109 ? -25.619 -3.583 9.177 1.00 52.00 109 ASN A CA 1
ATOM 888 C C . ASN A 1 109 ? -26.055 -4.799 8.362 1.00 52.00 109 ASN A C 1
ATOM 890 O O . ASN A 1 109 ? -25.871 -4.812 7.144 1.00 52.00 109 ASN A O 1
ATOM 894 N N . LYS A 1 110 ? -26.564 -5.844 9.030 1.00 51.72 110 LYS A N 1
ATOM 895 C CA . LYS A 1 110 ? -27.191 -6.979 8.348 1.00 51.72 110 LYS A CA 1
ATOM 896 C C . LYS A 1 110 ? -28.209 -6.388 7.377 1.00 51.72 110 LYS A C 1
ATOM 898 O O . LYS A 1 110 ? -29.229 -5.861 7.819 1.00 51.72 110 LYS A O 1
ATOM 903 N N . CYS A 1 111 ? -27.921 -6.431 6.078 1.00 52.31 111 CYS A N 1
ATOM 904 C CA . CYS A 1 111 ? -28.934 -6.143 5.079 1.00 52.31 111 CYS A CA 1
ATOM 905 C C . CYS A 1 111 ? -30.051 -7.150 5.345 1.00 52.31 111 CYS A C 1
ATOM 907 O O . CYS A 1 111 ? -29.826 -8.360 5.273 1.00 52.31 111 CYS A O 1
ATOM 909 N N . ARG A 1 112 ? -31.226 -6.665 5.764 1.00 50.59 112 ARG A N 1
ATOM 910 C CA . ARG A 1 112 ? -32.424 -7.499 5.809 1.00 50.59 112 ARG A CA 1
ATOM 911 C C . ARG A 1 112 ? -32.626 -7.975 4.379 1.00 50.59 112 ARG A C 1
ATOM 913 O O . ARG A 1 112 ? -32.863 -7.154 3.501 1.00 50.59 112 ARG A O 1
ATOM 920 N N . SER A 1 113 ? -32.450 -9.274 4.153 1.00 48.09 113 SER A N 1
ATOM 921 C CA . SER A 1 113 ? -32.776 -9.904 2.881 1.00 48.09 113 SER A CA 1
ATOM 922 C C . SER A 1 113 ? -34.270 -9.708 2.650 1.00 48.09 113 SER A C 1
ATOM 924 O O . SER A 1 113 ? -35.094 -10.423 3.213 1.00 48.09 113 SER A O 1
ATOM 926 N N . SER A 1 114 ? -34.631 -8.682 1.887 1.00 51.09 114 SER A N 1
ATOM 927 C CA . SER A 1 114 ? -35.980 -8.483 1.376 1.00 51.09 114 SER A CA 1
ATOM 928 C C . SER A 1 114 ? -36.133 -9.299 0.096 1.00 51.09 114 SER A C 1
ATOM 930 O O . SER A 1 114 ? -36.309 -8.749 -0.982 1.00 51.09 114 SER A O 1
ATOM 932 N N . TYR A 1 115 ? -36.010 -10.618 0.226 1.00 49.44 115 TYR A N 1
ATOM 933 C CA . TYR A 1 115 ? -36.508 -11.576 -0.754 1.00 49.44 115 TYR A CA 1
ATOM 934 C C . TYR A 1 115 ? -37.322 -12.623 0.001 1.00 49.44 115 TYR A C 1
ATOM 936 O O . TYR A 1 115 ? -36.889 -13.739 0.268 1.00 49.44 115 TYR A O 1
ATOM 944 N N . GLN A 1 116 ? -38.513 -12.188 0.401 1.00 45.62 116 GLN A N 1
ATOM 945 C CA . GLN A 1 116 ? -39.660 -13.050 0.633 1.00 45.62 116 GLN A CA 1
ATOM 946 C C . GLN A 1 116 ? -40.832 -12.435 -0.127 1.00 45.62 116 GLN A C 1
ATOM 948 O O . GLN A 1 116 ? -41.477 -11.511 0.368 1.00 45.62 116 GLN A O 1
ATOM 953 N N . LYS A 1 117 ? -41.047 -12.921 -1.346 1.00 41.28 117 LYS A N 1
ATOM 954 C CA . LYS A 1 117 ? -42.327 -13.420 -1.858 1.00 41.28 117 LYS A CA 1
ATOM 955 C C . LYS A 1 117 ? -42.115 -13.976 -3.256 1.00 41.28 117 LYS A C 1
ATOM 957 O O . LYS A 1 117 ? -41.436 -13.291 -4.048 1.00 41.28 117 LYS A O 1
#

Secondary structure (DSSP, 8-state):
-HHHHHHHHHHHHHHHHHHHHHHHHTT----EEPPP---SSSSHHHHHHHHHHHGGGTS-GGGEE-S--S--SS--B-TTSSSBPHHHHHHHHHHHHHHHHHTT-S-----------

Solvent-accessible surface area (backbone atoms only — not comparable to full-atom values): 7096 Å² total; per-residue (Å²): 114,70,67,58,54,54,49,51,54,50,53,53,47,52,55,55,46,53,53,49,53,50,27,60,76,68,71,48,89,77,70,46,72,38,62,60,65,41,72,79,44,92,58,44,45,59,51,37,52,50,48,66,53,53,51,51,74,76,47,69,56,80,40,50,41,76,39,56,73,90,71,79,90,63,71,50,40,42,95,87,34,75,48,69,27,71,67,34,52,56,54,50,49,54,52,51,51,50,44,36,58,77,65,57,70,58,84,77,70,78,76,77,80,87,80,83,129

Foldseek 3Di:
DVVVLVVVLVVVLVVVVVVVVVCVVVVNDAAAEQDEQQPQDPCSNVSSVVNQPPNCVPDPVLRYFHQYDPDPPDDQADPNSPHGDPVSVVVVVVRVVVSCVVVVVDPPPPPPPPPDD

pLDDT: mean 80.63, std 13.11, range [41.28, 96.75]